Protein AF-A0A3D4LH73-F1 (afdb_monomer)

Radius of gyration: 18.58 Å; Cα contacts (8 Å, |Δi|>4): 47; chains: 1; bounding box: 43×21×49 Å

Solvent-accessible surface area (backbone atoms only — not comparable to full-atom values): 3642 Å² total; per-residue (Å²): 110,72,63,57,45,61,70,49,51,49,54,51,51,52,51,52,54,49,53,56,48,42,57,71,65,38,39,46,81,46,65,40,87,58,57,90,46,53,94,82,48,55,59,71,42,78,42,83,42,65,68,82,67,59,77,84,75,74,114

Mean predicted aligned error: 9.36 Å

Foldseek 3Di:
DVCCCVPPVVVVVVVVVVVVVCDVAFWDWDAACDCPVVVPDDHGDTDIDTPPDDVVVVD

pLDDT: mean 79.67, std 9.83, range [51.56, 95.81]

Structure (mmCIF, N/CA/C/O backbone):
data_AF-A0A3D4LH73-F1
#
_entry.id   AF-A0A3D4LH73-F1
#
loop_
_atom_site.group_PDB
_atom_site.id
_atom_site.type_symbol
_atom_site.label_atom_id
_atom_site.label_alt_id
_atom_site.label_comp_id
_atom_site.label_asym_id
_atom_site.label_entity_id
_atom_site.label_seq_id
_atom_site.pdbx_PDB_ins_code
_atom_site.Cartn_x
_atom_site.Cartn_y
_atom_site.Cartn_z
_atom_site.occupancy
_atom_site.B_iso_or_equiv
_atom_site.auth_seq_id
_atom_site.auth_comp_id
_atom_site.auth_asym_id
_atom_site.auth_atom_id
_atom_site.pdbx_PDB_model_num
ATOM 1 N N . MET A 1 1 ? -20.229 -4.114 26.372 1.00 59.41 1 MET A N 1
ATOM 2 C CA . MET A 1 1 ? -20.484 -3.696 24.971 1.00 59.41 1 MET A CA 1
ATOM 3 C C . MET A 1 1 ? -19.542 -2.593 24.491 1.00 59.41 1 MET A C 1
ATOM 5 O O . MET A 1 1 ? -18.986 -2.746 23.417 1.00 59.41 1 MET A O 1
ATOM 9 N N . LYS A 1 2 ? -19.307 -1.522 25.270 1.00 62.47 2 LYS A N 1
ATOM 10 C CA . LYS A 1 2 ? -18.374 -0.439 24.886 1.00 62.47 2 LYS A CA 1
ATOM 11 C C . LYS A 1 2 ? -16.924 -0.904 24.650 1.00 62.47 2 LYS A C 1
ATOM 13 O O . LYS A 1 2 ? -16.305 -0.460 23.694 1.00 62.47 2 LYS A O 1
ATOM 18 N N . THR A 1 3 ? -16.418 -1.826 25.472 1.00 72.81 3 THR A N 1
ATOM 19 C CA . THR A 1 3 ? -15.065 -2.407 25.336 1.00 72.81 3 THR A CA 1
ATOM 20 C C . THR A 1 3 ? -14.904 -3.202 24.044 1.00 72.81 3 THR A C 1
ATOM 22 O O . THR A 1 3 ? -13.972 -2.969 23.288 1.00 72.81 3 THR A O 1
ATOM 25 N N . PHE A 1 4 ? -15.884 -4.050 23.724 1.00 74.81 4 PHE A N 1
ATOM 26 C CA . PHE A 1 4 ? -15.882 -4.848 22.498 1.00 74.81 4 PHE A CA 1
ATOM 27 C C . PHE A 1 4 ? -15.803 -3.984 21.229 1.00 74.81 4 PHE A C 1
ATOM 29 O O . PHE A 1 4 ? -15.041 -4.284 20.319 1.00 74.81 4 PHE A O 1
ATOM 36 N N . ILE A 1 5 ? -16.539 -2.870 21.175 1.00 76.88 5 ILE A N 1
ATOM 37 C CA . ILE A 1 5 ? -16.511 -1.975 20.009 1.00 76.88 5 ILE A CA 1
ATOM 38 C C . ILE A 1 5 ? -15.150 -1.268 19.891 1.00 76.88 5 ILE A C 1
ATOM 40 O O . ILE A 1 5 ? -14.574 -1.234 18.805 1.00 76.88 5 ILE A O 1
ATOM 44 N N . ASN A 1 6 ? -14.598 -0.751 20.991 1.00 79.75 6 ASN A N 1
ATOM 45 C CA . ASN A 1 6 ? -13.315 -0.042 20.950 1.00 79.75 6 ASN A CA 1
ATOM 46 C C . ASN A 1 6 ? -12.108 -0.952 20.691 1.00 79.75 6 ASN A C 1
ATOM 48 O O . ASN A 1 6 ? -11.148 -0.504 20.078 1.00 79.75 6 ASN A O 1
ATOM 52 N N . GLU A 1 7 ? -12.139 -2.203 21.143 1.00 85.75 7 GLU A N 1
ATOM 53 C CA . GLU A 1 7 ? -10.995 -3.115 21.024 1.00 85.75 7 GLU A CA 1
ATOM 54 C C . GLU A 1 7 ? -11.039 -3.971 19.758 1.00 85.75 7 GLU A C 1
ATOM 56 O O . GLU A 1 7 ? -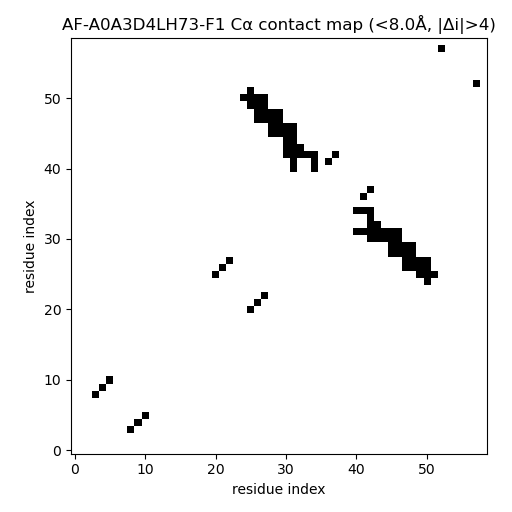9.993 -4.364 19.256 1.00 85.75 7 GLU A O 1
ATOM 61 N N . TRP A 1 8 ? -12.226 -4.244 19.210 1.00 87.94 8 TRP A N 1
ATOM 62 C CA . TRP A 1 8 ? -12.360 -5.095 18.024 1.00 87.94 8 TRP A CA 1
ATOM 63 C C . TRP A 1 8 ? -12.797 -4.329 16.787 1.00 87.94 8 TRP A C 1
ATOM 65 O O . TRP A 1 8 ? -12.192 -4.475 15.724 1.00 87.94 8 TRP A O 1
ATOM 75 N N . VAL A 1 9 ? -13.832 -3.496 16.902 1.00 90.56 9 VAL A N 1
ATOM 76 C CA . VAL A 1 9 ? -14.422 -2.831 15.733 1.00 90.56 9 VAL A CA 1
ATOM 77 C C . VAL A 1 9 ? -13.517 -1.703 15.249 1.00 90.56 9 VAL A C 1
ATOM 79 O O . VAL A 1 9 ? -13.201 -1.646 14.062 1.00 90.56 9 VAL A O 1
ATOM 82 N N . VAL A 1 10 ? -13.040 -0.844 16.153 1.00 90.00 10 VAL A N 1
ATOM 83 C CA . VAL A 1 10 ? -12.173 0.289 15.785 1.00 90.00 10 VAL A CA 1
ATOM 84 C C . VAL A 1 10 ? -10.859 -0.177 15.130 1.00 90.00 10 VAL A C 1
ATOM 86 O O . VAL A 1 10 ? -10.562 0.302 14.032 1.00 90.00 10 VAL A O 1
ATOM 89 N N . PRO A 1 11 ? -10.100 -1.146 15.683 1.00 92.44 11 PRO A N 1
ATOM 90 C CA . PRO A 1 11 ? -8.863 -1.604 15.049 1.00 92.44 11 PRO A CA 1
ATOM 91 C C . PRO A 1 11 ? -9.104 -2.332 13.726 1.00 92.44 11 PRO A C 1
ATOM 93 O O . PRO A 1 11 ? -8.329 -2.154 12.789 1.00 92.44 11 PRO A O 1
ATOM 96 N N . SER A 1 12 ? -10.200 -3.090 13.607 1.00 94.00 12 SER A N 1
ATOM 97 C CA . SER A 1 12 ? -10.564 -3.756 12.349 1.00 94.00 12 SER A CA 1
ATOM 98 C C . SER A 1 12 ? -10.845 -2.747 11.236 1.00 94.00 12 SER A C 1
ATOM 100 O O . SER A 1 12 ? -10.370 -2.915 10.115 1.00 94.00 12 SER A O 1
ATOM 102 N N . ILE A 1 13 ? -11.569 -1.666 11.542 1.00 95.50 13 ILE A N 1
ATOM 103 C CA . ILE A 1 13 ? -11.835 -0.591 10.577 1.00 95.50 13 ILE A CA 1
A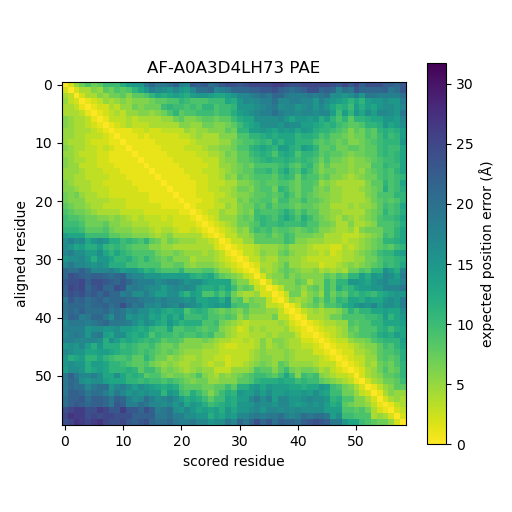TOM 104 C C . ILE A 1 13 ? -10.524 0.074 10.150 1.00 95.50 13 ILE A C 1
ATOM 106 O O . ILE A 1 13 ? -10.295 0.260 8.957 1.00 95.50 13 ILE A O 1
ATOM 110 N N . ILE A 1 14 ? -9.637 0.381 11.100 1.00 94.69 14 ILE A N 1
ATOM 111 C CA . ILE A 1 14 ? -8.327 0.976 10.803 1.00 94.69 14 ILE A CA 1
ATOM 112 C C . ILE A 1 14 ? -7.500 0.045 9.907 1.00 94.69 14 ILE A C 1
ATOM 114 O O . ILE A 1 14 ? -6.938 0.501 8.913 1.00 94.69 14 ILE A O 1
ATOM 118 N N . ALA A 1 15 ? -7.473 -1.258 10.194 1.00 95.00 15 ALA A N 1
ATOM 119 C CA . ALA A 1 15 ? -6.771 -2.238 9.371 1.00 95.00 15 ALA A CA 1
ATOM 120 C C . ALA A 1 15 ? -7.307 -2.268 7.930 1.00 95.00 15 ALA A C 1
ATOM 122 O O . ALA A 1 15 ? -6.521 -2.243 6.983 1.00 95.00 15 ALA A O 1
ATOM 123 N N . VAL A 1 16 ? -8.632 -2.245 7.744 1.00 95.56 16 VAL A N 1
ATOM 124 C CA . VAL A 1 16 ? -9.253 -2.189 6.409 1.00 95.56 16 VAL A CA 1
ATOM 125 C C . VAL A 1 16 ? -8.856 -0.913 5.667 1.00 95.56 16 VAL A C 1
ATOM 127 O O . VAL A 1 16 ? -8.468 -0.977 4.501 1.00 95.56 16 VAL A O 1
ATOM 130 N N . VAL A 1 17 ? -8.900 0.241 6.336 1.00 95.81 17 VAL A N 1
ATOM 131 C CA . VAL A 1 17 ? -8.500 1.531 5.751 1.00 95.81 17 VAL A CA 1
ATOM 132 C C . VAL A 1 17 ? -7.036 1.500 5.311 1.00 95.81 17 VAL A C 1
ATOM 134 O O . VAL A 1 17 ? -6.724 1.916 4.194 1.00 95.81 17 VAL A O 1
ATOM 137 N N . ILE A 1 18 ? -6.146 0.955 6.144 1.00 93.94 18 ILE A N 1
ATOM 138 C CA . ILE A 1 18 ? -4.727 0.793 5.815 1.00 93.94 18 ILE A CA 1
ATOM 139 C C . ILE A 1 18 ? -4.567 -0.101 4.582 1.00 93.94 18 ILE A C 1
ATOM 141 O O . ILE A 1 18 ? -3.896 0.298 3.636 1.00 93.94 18 ILE A O 1
ATOM 145 N N . VAL A 1 19 ? -5.215 -1.268 4.532 1.00 91.88 19 VAL A N 1
ATOM 146 C CA . VAL A 1 19 ? -5.118 -2.188 3.383 1.00 91.88 19 VAL A CA 1
ATOM 147 C C . VAL A 1 19 ? -5.589 -1.526 2.085 1.00 91.88 19 VAL A C 1
ATOM 149 O O . VAL A 1 19 ? -4.926 -1.653 1.053 1.00 91.88 19 VAL A O 1
ATOM 152 N N . LEU A 1 20 ? -6.695 -0.777 2.12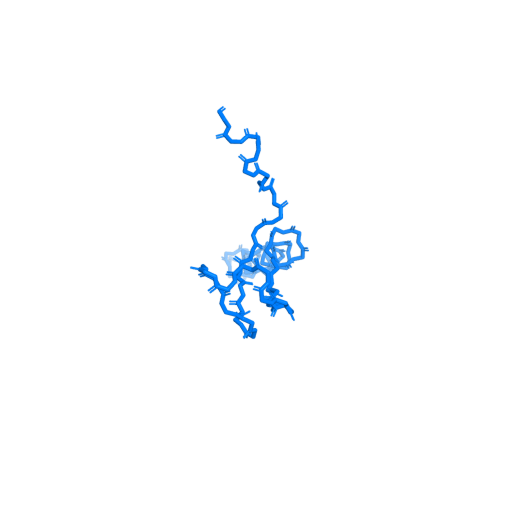3 1.00 90.69 20 LEU A N 1
ATOM 153 C CA . LEU A 1 20 ? -7.186 -0.030 0.963 1.00 90.69 20 LEU A CA 1
ATOM 154 C C . LEU A 1 20 ? -6.182 1.034 0.503 1.00 90.69 20 LEU A C 1
ATOM 156 O O . LEU A 1 20 ? -5.953 1.186 -0.698 1.00 90.69 20 LEU A O 1
ATOM 160 N N . PHE A 1 21 ? -5.548 1.736 1.442 1.00 89.69 21 PHE A N 1
ATOM 161 C CA . PHE A 1 21 ? -4.520 2.727 1.138 1.00 89.69 21 PHE A CA 1
ATOM 162 C C . PHE A 1 21 ? -3.274 2.082 0.510 1.00 89.69 21 PHE A C 1
ATOM 164 O O . PHE A 1 21 ? -2.804 2.527 -0.539 1.00 89.69 21 PHE A O 1
ATOM 171 N N . LEU A 1 22 ? -2.781 0.983 1.088 1.00 88.12 22 LEU A N 1
ATOM 172 C CA . LEU A 1 22 ? -1.621 0.245 0.580 1.00 88.12 22 LEU A CA 1
ATOM 173 C C . LEU A 1 22 ? -1.851 -0.271 -0.850 1.00 88.12 22 LEU A C 1
ATOM 175 O O . LEU A 1 22 ? -0.997 -0.063 -1.712 1.00 88.12 22 LEU A O 1
ATOM 179 N N . ASN A 1 23 ? -3.012 -0.871 -1.124 1.00 84.62 23 ASN A N 1
ATOM 180 C CA . ASN A 1 23 ? -3.359 -1.393 -2.453 1.00 84.62 23 ASN A CA 1
ATOM 181 C C . ASN A 1 23 ? -3.586 -0.294 -3.500 1.00 84.62 23 ASN A C 1
ATOM 183 O O . ASN A 1 23 ? -3.476 -0.544 -4.698 1.00 84.62 23 ASN A O 1
ATOM 187 N N . ARG A 1 24 ? -3.950 0.923 -3.080 1.00 81.56 24 ARG A N 1
ATOM 188 C CA . ARG A 1 24 ? -4.173 2.039 -4.008 1.00 81.56 24 ARG A CA 1
ATOM 189 C C . ARG A 1 24 ? -2.875 2.758 -4.364 1.00 81.56 24 ARG A C 1
ATOM 191 O O . ARG A 1 24 ? -2.676 3.103 -5.532 1.00 81.56 24 ARG A O 1
ATOM 198 N N . PHE A 1 25 ? -2.030 3.012 -3.368 1.00 79.19 25 PHE A N 1
ATOM 199 C CA . PHE A 1 25 ? -0.893 3.924 -3.501 1.00 79.19 25 PHE A CA 1
ATOM 200 C C . PHE A 1 25 ? 0.457 3.219 -3.571 1.00 79.19 25 PHE A C 1
ATOM 202 O O . PHE A 1 25 ? 1.301 3.639 -4.358 1.00 79.19 25 PHE A O 1
ATOM 209 N N . ILE A 1 26 ? 0.664 2.162 -2.784 1.00 79.69 26 ILE A N 1
ATOM 210 C CA . ILE A 1 26 ? 1.988 1.553 -2.617 1.00 79.69 26 ILE A CA 1
ATOM 211 C C . ILE A 1 26 ? 2.171 0.389 -3.579 1.00 79.69 26 ILE A C 1
ATOM 213 O O . ILE A 1 26 ? 3.146 0.361 -4.321 1.00 79.69 26 ILE A O 1
ATOM 217 N N . PHE A 1 27 ? 1.227 -0.546 -3.610 1.00 80.62 27 PHE A N 1
ATOM 218 C CA . PHE A 1 27 ? 1.384 -1.783 -4.363 1.00 80.62 27 PHE A CA 1
ATOM 219 C C . PHE A 1 27 ? 0.462 -1.837 -5.569 1.00 80.62 27 PHE A C 1
ATOM 221 O O . PHE A 1 27 ? -0.717 -1.506 -5.477 1.00 80.62 27 PHE A O 1
ATOM 228 N N . ILE A 1 28 ? 0.992 -2.294 -6.701 1.00 79.81 28 ILE A N 1
ATOM 229 C CA . ILE A 1 28 ? 0.187 -2.659 -7.862 1.00 79.81 28 ILE A CA 1
ATOM 230 C C . ILE A 1 28 ? 0.562 -4.042 -8.361 1.00 79.81 28 ILE A C 1
ATOM 232 O O . ILE A 1 28 ? 1.734 -4.411 -8.408 1.00 79.81 28 ILE A O 1
ATOM 236 N N . LEU A 1 29 ? -0.457 -4.786 -8.778 1.00 78.94 29 LEU A N 1
ATOM 237 C CA . LEU A 1 29 ? -0.267 -6.004 -9.541 1.00 78.94 29 LEU A CA 1
ATOM 238 C C . LEU A 1 29 ? -0.283 -5.640 -11.025 1.00 78.94 29 LEU A C 1
ATOM 240 O O . LEU A 1 29 ? -1.304 -5.188 -11.545 1.00 78.94 29 LEU A O 1
ATOM 244 N N . VAL A 1 30 ? 0.849 -5.822 -11.694 1.00 79.38 30 VAL A N 1
ATOM 245 C CA . VAL A 1 30 ? 1.008 -5.565 -13.129 1.00 79.38 30 VAL A CA 1
ATOM 246 C C . VAL A 1 30 ? 1.355 -6.856 -13.843 1.00 79.38 30 VAL A C 1
ATOM 248 O O . VAL A 1 30 ? 2.038 -7.718 -13.301 1.00 79.38 30 VAL A O 1
ATOM 251 N N . THR A 1 31 ? 0.852 -7.001 -15.062 1.00 80.69 31 THR A N 1
ATOM 252 C CA . THR A 1 31 ? 1.212 -8.125 -15.931 1.00 80.69 31 THR A CA 1
ATOM 253 C C . THR A 1 31 ? 2.218 -7.618 -16.945 1.00 80.69 31 THR A C 1
ATOM 255 O O . THR A 1 31 ? 1.995 -6.554 -17.523 1.00 80.69 31 THR A O 1
ATOM 258 N N . VAL A 1 32 ? 3.318 -8.341 -17.141 1.00 79.94 32 VAL A N 1
ATOM 259 C CA . VAL A 1 32 ? 4.363 -7.949 -18.094 1.00 79.94 32 VAL A CA 1
ATOM 260 C C . VAL A 1 32 ? 3.818 -8.086 -19.521 1.00 79.94 32 VAL A C 1
ATOM 262 O O . VAL A 1 32 ? 3.513 -9.208 -19.933 1.00 79.94 32 VAL A O 1
ATOM 265 N N . PRO A 1 33 ? 3.672 -6.982 -20.285 1.00 73.88 33 PRO A N 1
ATOM 266 C CA . PRO A 1 33 ? 3.025 -7.022 -21.596 1.00 73.88 33 PRO A CA 1
ATOM 267 C C . PRO A 1 33 ? 3.985 -7.392 -22.733 1.00 73.88 33 PRO A C 1
ATOM 269 O O . PRO A 1 33 ? 3.543 -7.831 -23.789 1.00 73.88 33 PRO A O 1
ATOM 272 N N . THR A 1 34 ? 5.291 -7.185 -22.546 1.00 74.56 34 THR A N 1
ATOM 273 C CA . THR A 1 34 ? 6.303 -7.295 -23.605 1.00 74.56 34 THR A CA 1
ATOM 274 C C . THR A 1 34 ? 7.536 -8.031 -23.116 1.00 74.56 34 THR A C 1
ATOM 276 O O . THR A 1 34 ? 7.981 -7.804 -21.992 1.00 74.56 34 THR A O 1
ATOM 279 N N . GLY A 1 35 ? 8.161 -8.797 -24.004 1.00 75.06 35 GLY A N 1
ATOM 280 C CA . GLY A 1 35 ? 9.373 -9.567 -23.731 1.00 75.06 35 GLY A CA 1
ATOM 281 C C . GLY A 1 35 ? 10.682 -8.789 -23.698 1.00 75.06 35 GLY A C 1
ATOM 282 O O . GLY A 1 35 ? 11.754 -9.373 -23.783 1.00 75.06 35 GLY A O 1
ATOM 283 N N . SER A 1 36 ? 10.637 -7.464 -23.540 1.00 70.69 36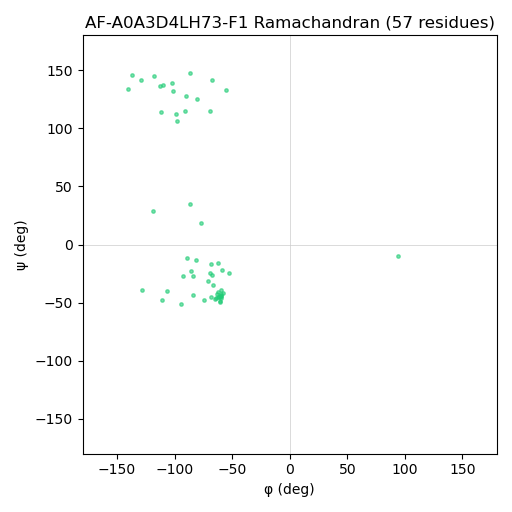 SER A N 1
ATOM 284 C CA . SER A 1 36 ? 11.858 -6.649 -23.501 1.00 70.69 36 SER A CA 1
ATOM 285 C C . SER A 1 36 ? 12.792 -6.997 -22.330 1.00 70.69 36 SER A C 1
ATOM 287 O O . SER A 1 36 ? 13.949 -6.585 -22.349 1.00 70.69 36 SER A O 1
ATOM 289 N N . MET A 1 37 ? 12.301 -7.722 -21.318 1.00 78.12 37 MET A N 1
ATOM 290 C CA . MET A 1 37 ? 13.090 -8.268 -20.209 1.00 78.12 37 MET A CA 1
ATOM 291 C C . MET A 1 37 ? 13.028 -9.804 -20.148 1.00 78.12 37 MET A C 1
ATOM 293 O O . MET A 1 37 ? 13.165 -10.363 -19.064 1.00 78.12 37 MET A O 1
ATOM 297 N N . GLU A 1 38 ? 12.839 -10.496 -21.279 1.00 73.44 38 GLU A N 1
ATOM 298 C CA . GLU A 1 38 ? 12.737 -11.970 -21.357 1.00 73.44 38 GLU A CA 1
ATOM 299 C C . GLU A 1 38 ? 13.896 -12.721 -20.687 1.00 73.44 38 GLU A C 1
ATOM 301 O O . GLU A 1 38 ? 13.730 -13.852 -20.244 1.00 73.44 38 GLU A O 1
ATOM 306 N N . THR A 1 39 ? 15.064 -12.090 -20.561 1.00 69.00 39 THR A N 1
ATOM 307 C CA . THR A 1 39 ? 16.220 -12.656 -19.855 1.00 69.00 39 THR A CA 1
ATOM 308 C C . THR A 1 39 ? 16.022 -12.767 -18.338 1.00 69.00 39 THR A C 1
ATOM 310 O O . THR A 1 39 ? 16.786 -13.471 -17.684 1.00 69.00 39 THR A O 1
ATOM 313 N N . THR A 1 40 ? 15.035 -12.063 -17.773 1.00 78.75 40 THR A N 1
ATOM 314 C CA . THR A 1 40 ? 14.779 -11.969 -16.326 1.00 78.75 40 THR A CA 1
ATOM 315 C C . THR A 1 40 ? 13.327 -12.293 -15.963 1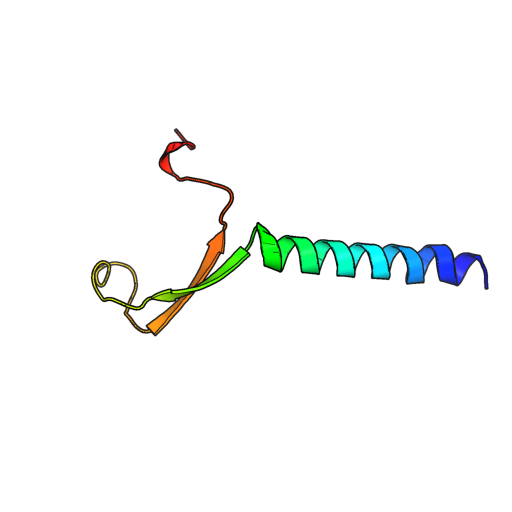.00 78.75 40 THR A C 1
ATOM 317 O O . THR A 1 40 ? 13.091 -12.922 -14.935 1.00 78.75 40 THR A O 1
ATOM 320 N N . ILE A 1 41 ? 12.349 -11.853 -16.765 1.00 76.06 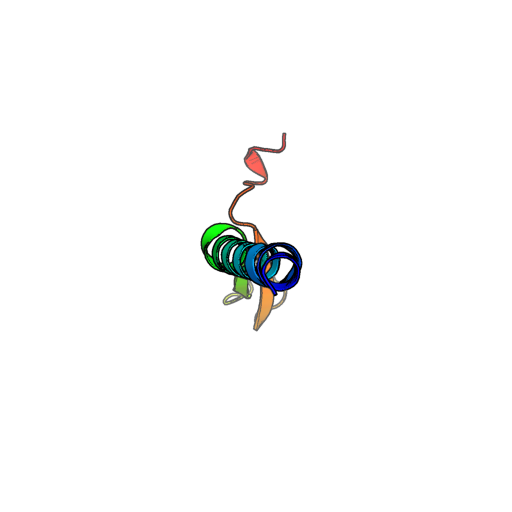41 ILE A N 1
ATOM 321 C CA . ILE A 1 41 ? 10.910 -12.013 -16.503 1.00 76.06 41 ILE A CA 1
ATOM 322 C C . ILE A 1 41 ? 10.193 -12.331 -17.818 1.00 76.06 41 ILE A C 1
ATOM 324 O O . ILE A 1 41 ? 10.430 -11.661 -18.827 1.00 76.06 41 ILE A O 1
ATOM 328 N N . MET A 1 42 ? 9.304 -13.325 -17.819 1.00 80.62 42 MET A N 1
ATOM 329 C CA . MET A 1 42 ? 8.609 -13.746 -19.034 1.00 80.62 42 MET A CA 1
ATOM 330 C C . MET A 1 42 ? 7.331 -12.923 -19.280 1.00 80.62 42 MET A C 1
ATOM 332 O O . MET A 1 42 ? 6.655 -12.503 -18.334 1.00 80.62 42 MET A O 1
ATOM 336 N N . PRO A 1 43 ? 6.952 -12.685 -20.550 1.00 79.88 43 PRO A N 1
ATOM 337 C CA . PRO A 1 43 ? 5.650 -12.115 -20.886 1.00 79.88 43 PRO A CA 1
ATOM 338 C C . PRO A 1 43 ? 4.510 -12.948 -20.293 1.00 79.88 43 PRO A C 1
ATOM 340 O O . PRO A 1 43 ? 4.490 -14.169 -20.429 1.00 79.88 43 PRO A O 1
ATOM 343 N N . GLY A 1 44 ? 3.542 -12.285 -19.660 1.00 79.62 44 GLY A N 1
ATOM 344 C CA . GLY A 1 44 ? 2.427 -12.950 -18.976 1.00 79.62 44 GLY A CA 1
ATOM 345 C C . GLY A 1 44 ? 2.638 -13.195 -17.477 1.00 79.62 44 GLY A C 1
ATOM 346 O O . GLY A 1 44 ? 1.664 -13.497 -16.784 1.00 79.62 44 GLY A O 1
ATOM 347 N N . ASP A 1 45 ? 3.845 -12.981 -16.945 1.00 81.81 45 ASP A N 1
ATOM 348 C CA . ASP A 1 45 ? 4.080 -13.029 -15.502 1.00 81.81 45 ASP A CA 1
ATOM 349 C C . ASP A 1 45 ? 3.368 -11.875 -14.781 1.00 81.81 45 ASP A C 1
ATOM 351 O O . ASP A 1 45 ? 3.300 -10.733 -15.257 1.00 81.81 45 ASP A O 1
ATOM 355 N N . ARG A 1 46 ? 2.831 -12.182 -13.595 1.00 83.69 46 ARG A N 1
ATOM 356 C CA . ARG A 1 46 ? 2.151 -11.222 -12.717 1.00 83.69 46 ARG A CA 1
ATOM 357 C C . ARG A 1 46 ? 3.127 -10.769 -11.641 1.00 83.69 46 ARG A C 1
ATOM 359 O O . ARG A 1 46 ? 3.495 -11.548 -10.766 1.00 83.69 46 ARG A O 1
ATOM 366 N N . LEU A 1 47 ? 3.516 -9.504 -11.689 1.00 82.06 47 LEU A N 1
ATOM 367 C CA . LEU A 1 47 ? 4.453 -8.904 -10.750 1.00 82.06 47 LEU A CA 1
ATOM 368 C C . LEU A 1 47 ? 3.715 -8.054 -9.725 1.00 82.06 47 LEU A C 1
ATOM 370 O O . LEU A 1 47 ? 2.806 -7.291 -10.062 1.00 82.06 47 LEU A O 1
ATOM 374 N N . TYR A 1 48 ? 4.160 -8.156 -8.476 1.00 82.75 48 TYR A N 1
ATOM 375 C CA . TYR A 1 48 ? 3.740 -7.273 -7.397 1.00 82.75 48 TYR A CA 1
ATOM 376 C C . TYR A 1 48 ? 4.793 -6.17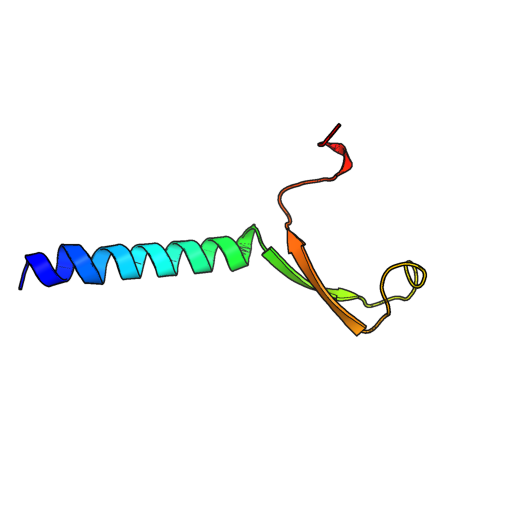9 -7.225 1.00 82.75 48 TYR A C 1
ATOM 378 O O . TYR A 1 48 ? 5.902 -6.445 -6.767 1.00 82.75 48 TYR A O 1
ATOM 386 N N . VAL A 1 49 ? 4.473 -4.958 -7.652 1.00 78.75 49 VAL A N 1
ATOM 387 C CA . VAL A 1 49 ? 5.437 -3.853 -7.741 1.00 78.75 49 VAL A CA 1
ATOM 388 C C . VAL A 1 49 ? 5.089 -2.772 -6.725 1.00 78.75 49 VAL A C 1
ATOM 390 O O . VAL A 1 49 ? 3.922 -2.401 -6.579 1.00 78.75 49 VAL A O 1
ATOM 393 N N . ASN A 1 50 ? 6.109 -2.259 -6.034 1.00 82.75 50 ASN A N 1
ATOM 394 C CA . ASN A 1 50 ? 5.996 -1.098 -5.155 1.00 82.75 50 ASN A CA 1
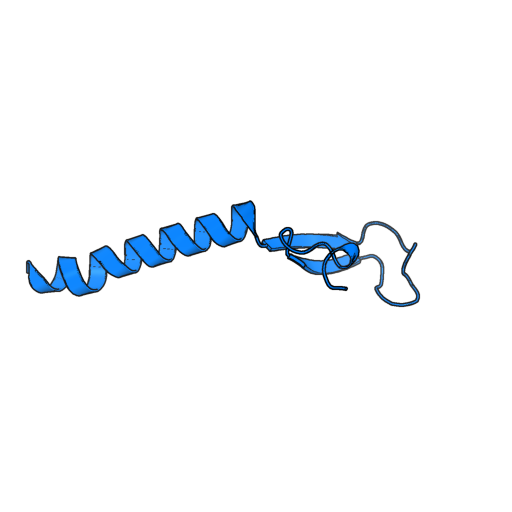ATOM 395 C C . ASN A 1 50 ? 6.266 0.192 -5.952 1.00 82.75 50 ASN A C 1
ATOM 397 O O . ASN A 1 50 ? 7.290 0.296 -6.618 1.00 82.75 50 ASN A O 1
ATOM 401 N N . LYS A 1 51 ? 5.362 1.172 -5.877 1.00 74.62 51 LYS A N 1
ATOM 402 C CA . LYS A 1 51 ? 5.469 2.479 -6.550 1.00 74.62 51 LYS A CA 1
ATOM 403 C C . LYS A 1 51 ? 6.343 3.504 -5.823 1.00 74.62 51 LYS A C 1
ATOM 405 O O . LYS A 1 51 ? 6.615 4.552 -6.394 1.00 74.62 51 LYS A O 1
ATOM 410 N N . LEU A 1 52 ? 6.701 3.262 -4.562 1.00 72.31 52 LEU A N 1
ATOM 411 C CA . LEU A 1 52 ? 7.314 4.279 -3.703 1.00 72.31 52 LEU A CA 1
ATOM 412 C C . LEU A 1 52 ? 8.824 4.428 -3.870 1.00 72.31 52 LEU A C 1
ATOM 414 O O . LEU A 1 52 ? 9.346 5.498 -3.578 1.00 72.31 52 LEU A O 1
ATOM 418 N N . PHE A 1 53 ? 9.520 3.374 -4.286 1.00 69.12 53 PHE A N 1
ATOM 419 C CA . PHE A 1 53 ? 10.976 3.386 -4.366 1.00 69.12 53 PHE A CA 1
ATOM 420 C C . PHE A 1 53 ? 11.405 3.325 -5.825 1.00 69.12 53 PHE A C 1
ATOM 422 O O . PHE A 1 53 ? 11.182 2.314 -6.493 1.00 69.12 53 PHE A O 1
ATOM 429 N N . ASP A 1 54 ? 12.033 4.396 -6.309 1.00 68.56 54 ASP A N 1
ATOM 430 C CA . ASP A 1 54 ? 12.852 4.312 -7.510 1.00 68.56 54 ASP A CA 1
ATOM 431 C C . ASP A 1 54 ? 14.216 3.748 -7.097 1.00 68.56 54 ASP A C 1
ATOM 433 O O . ASP A 1 54 ? 14.882 4.256 -6.193 1.00 68.56 54 ASP A O 1
ATOM 437 N N . VAL A 1 55 ? 14.639 2.668 -7.750 1.00 64.75 55 VAL A N 1
ATOM 438 C CA . VAL A 1 55 ? 15.943 2.031 -7.509 1.00 64.75 55 VAL A CA 1
ATOM 439 C C . VAL A 1 55 ? 17.091 3.019 -7.762 1.00 64.75 55 VAL A C 1
ATOM 441 O O . VAL A 1 55 ? 18.172 2.862 -7.202 1.00 64.75 55 VAL A O 1
ATOM 444 N N . LYS A 1 56 ? 16.861 4.075 -8.555 1.00 64.06 56 LYS A N 1
ATOM 445 C CA . LYS A 1 56 ? 17.831 5.153 -8.795 1.00 64.06 56 LYS A CA 1
ATOM 446 C C . LYS A 1 56 ? 18.119 6.010 -7.561 1.00 64.06 56 LYS A C 1
ATOM 448 O O . LYS A 1 56 ? 19.222 6.546 -7.474 1.00 64.06 56 LYS A O 1
ATOM 453 N N . ASP A 1 57 ? 17.176 6.098 -6.625 1.00 66.94 57 ASP A N 1
ATOM 454 C CA . ASP A 1 57 ? 17.313 6.876 -5.388 1.00 66.94 57 ASP A CA 1
ATOM 455 C C . ASP A 1 57 ? 17.940 6.054 -4.245 1.00 66.94 57 ASP A C 1
ATOM 457 O O . ASP A 1 57 ? 18.343 6.608 -3.226 1.00 66.94 57 ASP A O 1
ATOM 461 N N . ALA A 1 58 ? 18.057 4.732 -4.411 1.00 65.25 58 ALA A N 1
ATOM 462 C CA . ALA A 1 58 ? 18.595 3.799 -3.418 1.00 65.25 58 ALA A CA 1
ATOM 463 C C . ALA A 1 58 ? 20.132 3.652 -3.485 1.00 65.25 58 ALA A C 1
ATOM 465 O O . ALA A 1 58 ? 20.653 2.548 -3.305 1.00 65.25 58 ALA A O 1
ATOM 466 N N . LYS A 1 59 ? 20.8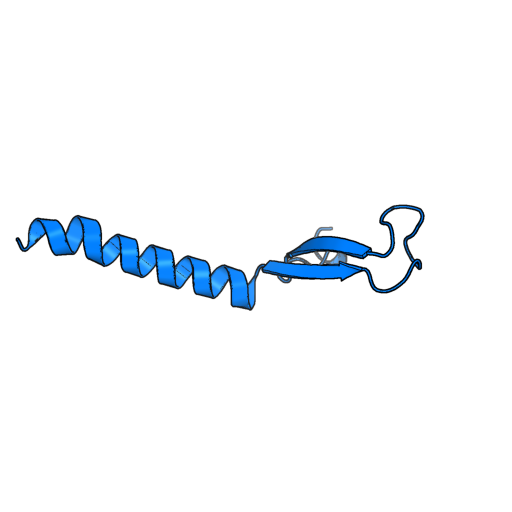47 4.739 -3.801 1.00 51.56 59 LYS A N 1
ATOM 467 C CA . LYS A 1 59 ? 22.305 4.739 -3.985 1.00 51.56 59 LYS A CA 1
ATOM 468 C C . LYS A 1 59 ? 23.067 5.119 -2.720 1.00 51.56 59 LYS A C 1
ATOM 470 O O . LYS A 1 59 ? 22.650 6.087 -2.051 1.00 51.56 59 LYS A O 1
#

Secondary structure (DSSP, 8-state):
-HHHIIIIIHHHHHHHHHHHHIIIIIEEEEE--SGGGTTTS-TT-EEEEESS--GGG--

Sequence (59 aa):
MKTFINEWVVPSIIAVVIVLFLNRFIFILVTVPTGSMETTIMPGDRLYVNKLFDVKDAK